Protein AF-A0A5M6IUA4-F1 (afdb_monomer_lite)

Radius of gyration: 14.94 Å; chains: 1; bounding box: 38×28×43 Å

Structure (mmCIF, N/CA/C/O backbone):
data_AF-A0A5M6IUA4-F1
#
_entry.id   AF-A0A5M6IUA4-F1
#
loop_
_atom_site.group_PDB
_atom_site.id
_atom_site.type_symbol
_atom_site.label_atom_id
_atom_site.label_alt_id
_atom_site.label_comp_id
_atom_site.label_asym_id
_atom_site.label_entity_id
_atom_site.label_seq_id
_atom_site.pdbx_PDB_ins_code
_atom_site.Cartn_x
_atom_site.Cartn_y
_atom_site.Cartn_z
_atom_site.occupancy
_atom_site.B_iso_or_equiv
_atom_site.auth_seq_id
_atom_site.auth_comp_id
_atom_site.auth_asym_id
_atom_site.auth_atom_id
_atom_site.pdbx_PDB_model_num
ATOM 1 N N . MET A 1 1 ? -5.956 -18.969 3.214 1.00 54.12 1 MET A N 1
ATOM 2 C CA . MET A 1 1 ? -5.468 -17.679 2.693 1.00 54.12 1 MET A CA 1
ATOM 3 C C . MET A 1 1 ? -6.704 -16.955 2.200 1.00 54.12 1 MET A C 1
ATOM 5 O O . MET A 1 1 ? -7.522 -17.624 1.588 1.00 54.12 1 MET A O 1
ATOM 9 N N . MET A 1 2 ? -6.918 -15.707 2.608 1.00 60.97 2 MET A N 1
ATOM 10 C CA . MET A 1 2 ? -8.056 -14.904 2.146 1.00 60.97 2 MET A CA 1
ATOM 11 C C . MET A 1 2 ? -7.648 -14.278 0.818 1.00 60.97 2 MET A C 1
ATOM 13 O O . MET A 1 2 ? -6.538 -13.746 0.745 1.00 60.97 2 MET A O 1
ATOM 17 N N . ASP A 1 3 ? -8.487 -14.375 -0.208 1.00 72.12 3 ASP A N 1
ATOM 18 C CA . ASP A 1 3 ? -8.209 -13.686 -1.460 1.00 72.12 3 ASP A CA 1
ATOM 19 C C . ASP A 1 3 ? -8.344 -12.171 -1.227 1.00 72.12 3 ASP A C 1
ATOM 21 O O . ASP A 1 3 ? -9.216 -11.734 -0.468 1.00 72.12 3 ASP A O 1
ATOM 25 N N . PRO A 1 4 ? -7.490 -11.330 -1.834 1.00 67.06 4 PRO A N 1
ATOM 26 C CA . PRO A 1 4 ? -7.586 -9.874 -1.690 1.00 67.06 4 PRO A CA 1
ATOM 27 C C . PRO A 1 4 ? -8.951 -9.328 -2.150 1.00 67.06 4 PRO A C 1
ATOM 29 O O . PRO A 1 4 ? -9.382 -8.265 -1.700 1.00 67.06 4 PRO A O 1
ATOM 32 N N . GLU A 1 5 ? -9.671 -10.080 -2.988 1.00 72.50 5 GLU A N 1
ATOM 33 C CA . GLU A 1 5 ? -11.042 -9.781 -3.409 1.00 72.50 5 GLU A CA 1
ATOM 34 C C . GLU A 1 5 ? -12.076 -9.910 -2.278 1.00 72.50 5 GLU A C 1
ATOM 36 O O . GLU A 1 5 ? -13.089 -9.208 -2.295 1.00 72.50 5 GLU A O 1
ATOM 41 N N . ASP A 1 6 ? -11.794 -10.716 -1.252 1.00 80.38 6 ASP A N 1
ATOM 42 C CA . ASP A 1 6 ? -12.681 -10.927 -0.105 1.00 80.38 6 ASP A CA 1
ATOM 43 C C . ASP A 1 6 ? -12.494 -9.874 0.999 1.00 80.38 6 ASP A C 1
ATOM 45 O O . ASP A 1 6 ? -13.247 -9.857 1.979 1.00 80.38 6 ASP A O 1
ATOM 49 N N . LEU A 1 7 ? -11.499 -8.984 0.875 1.00 83.31 7 LEU A N 1
ATOM 50 C CA . LEU A 1 7 ? -11.255 -7.946 1.874 1.00 83.31 7 LEU A CA 1
ATOM 51 C C . LEU A 1 7 ? -12.512 -7.079 2.053 1.00 83.31 7 LEU A C 1
ATOM 53 O O . LEU A 1 7 ? -13.053 -6.594 1.052 1.00 83.31 7 LEU A O 1
ATOM 57 N N . PRO A 1 8 ? -12.964 -6.828 3.298 1.00 90.50 8 PRO A N 1
ATOM 58 C CA . PRO A 1 8 ? -14.152 -6.023 3.586 1.00 90.50 8 PRO A CA 1
ATOM 59 C C . PRO A 1 8 ? -13.885 -4.514 3.433 1.00 90.50 8 PRO A C 1
ATOM 61 O O . PRO A 1 8 ? -14.230 -3.719 4.300 1.00 90.50 8 PRO A O 1
ATOM 64 N N . ILE A 1 9 ? -13.261 -4.138 2.318 1.00 91.00 9 ILE A N 1
ATOM 65 C CA . ILE A 1 9 ? -12.979 -2.772 1.888 1.00 91.00 9 ILE A CA 1
ATOM 66 C C . ILE A 1 9 ? -13.956 -2.334 0.791 1.00 91.00 9 ILE A C 1
ATOM 68 O O . ILE A 1 9 ? -14.626 -3.153 0.151 1.00 91.00 9 ILE A O 1
ATOM 72 N N . SER A 1 10 ? -14.036 -1.031 0.555 1.00 93.38 10 SER A N 1
ATOM 73 C CA . SER A 1 10 ? -14.832 -0.435 -0.506 1.00 93.38 10 SER A CA 1
ATOM 74 C C . SER A 1 10 ? -14.376 -0.914 -1.889 1.00 93.38 10 SER A C 1
ATOM 76 O O . SER A 1 10 ? -13.197 -1.179 -2.133 1.00 93.38 10 SER A O 1
ATOM 78 N N . GLY A 1 11 ? -15.320 -1.007 -2.833 1.00 92.00 11 GLY A N 1
ATOM 79 C CA . GLY A 1 11 ? -15.016 -1.434 -4.204 1.00 92.00 11 GLY A CA 1
ATOM 80 C C . GLY A 1 11 ? -13.980 -0.537 -4.889 1.00 92.00 11 GLY A C 1
ATOM 81 O O . GLY A 1 11 ? -13.092 -1.044 -5.563 1.00 92.00 11 GLY A O 1
ATOM 82 N N . ALA A 1 12 ? -14.038 0.775 -4.637 1.00 92.44 12 ALA A N 1
ATOM 83 C CA . ALA A 1 12 ? -13.068 1.733 -5.162 1.00 92.44 12 ALA A CA 1
ATOM 84 C C . ALA A 1 12 ? -11.652 1.497 -4.608 1.00 92.44 12 ALA A C 1
ATOM 86 O O . ALA A 1 12 ? -10.680 1.557 -5.358 1.00 92.44 12 ALA A O 1
ATOM 87 N N . LEU A 1 13 ? -11.519 1.196 -3.309 1.00 93.50 13 LEU A N 1
ATOM 88 C CA . LEU A 1 13 ? -10.218 0.885 -2.714 1.00 93.50 13 LEU A CA 1
ATOM 89 C C . LEU A 1 13 ? -9.671 -0.454 -3.221 1.00 93.50 13 LEU A C 1
ATOM 91 O O . LEU A 1 13 ? -8.473 -0.571 -3.466 1.00 93.50 13 LEU A O 1
ATOM 95 N N . ARG A 1 14 ? -10.546 -1.440 -3.440 1.00 93.44 14 ARG A N 1
ATOM 96 C CA . ARG A 1 14 ? -10.166 -2.723 -4.040 1.00 93.44 14 ARG A CA 1
ATOM 97 C C . ARG A 1 14 ? -9.650 -2.559 -5.471 1.00 93.44 14 ARG A C 1
ATOM 99 O O . ARG A 1 14 ? -8.610 -3.114 -5.801 1.00 93.44 14 ARG A O 1
ATOM 106 N N . GLU A 1 15 ? -10.338 -1.778 -6.300 1.00 92.56 15 GLU A N 1
ATOM 107 C CA . GLU A 1 15 ? -9.915 -1.485 -7.677 1.00 92.56 15 GLU A CA 1
ATOM 108 C C . GLU A 1 15 ? -8.575 -0.735 -7.715 1.00 92.56 15 GLU A C 1
ATOM 110 O O . GLU A 1 15 ? -7.691 -1.058 -8.512 1.00 92.56 15 GLU A O 1
ATOM 115 N N . ARG A 1 16 ? -8.380 0.215 -6.792 1.00 94.38 16 ARG A N 1
ATOM 116 C CA . ARG A 1 16 ? -7.110 0.931 -6.624 1.00 94.38 16 ARG A CA 1
ATOM 117 C C . ARG A 1 16 ? -5.969 -0.009 -6.220 1.00 94.38 16 ARG A C 1
ATOM 119 O O . ARG A 1 16 ? -4.891 0.073 -6.800 1.00 94.38 16 ARG A O 1
ATOM 126 N N . LEU A 1 17 ? -6.212 -0.924 -5.276 1.00 91.88 17 LEU A N 1
ATOM 127 C CA . LEU A 1 17 ? -5.243 -1.947 -4.869 1.00 91.88 17 LEU A CA 1
ATOM 128 C C . LEU A 1 17 ? -4.884 -2.886 -6.029 1.00 91.88 17 LEU A C 1
ATOM 130 O O . LEU A 1 17 ? -3.706 -3.166 -6.230 1.00 91.88 17 LEU A O 1
ATOM 134 N N . ALA A 1 18 ? -5.874 -3.339 -6.803 1.00 90.69 18 ALA A N 1
ATOM 135 C CA . ALA A 1 18 ? -5.645 -4.187 -7.972 1.00 90.69 18 ALA A CA 1
ATOM 136 C C . ALA A 1 18 ? -4.796 -3.466 -9.033 1.00 90.69 18 ALA A C 1
ATOM 138 O O . ALA A 1 18 ? -3.784 -3.998 -9.474 1.00 90.69 18 ALA A O 1
ATOM 139 N N . THR A 1 19 ? -5.134 -2.212 -9.346 1.00 91.62 19 THR A N 1
ATOM 140 C CA . THR A 1 19 ? -4.370 -1.381 -10.295 1.00 91.62 19 THR A CA 1
ATOM 141 C C . THR A 1 19 ? -2.919 -1.190 -9.843 1.00 91.62 19 THR A C 1
ATOM 143 O O . THR A 1 19 ? -1.992 -1.248 -10.650 1.00 91.62 19 THR A O 1
ATOM 146 N N . TRP A 1 20 ? -2.702 -0.977 -8.543 1.00 92.25 20 TRP A N 1
ATOM 147 C CA . TRP A 1 20 ? -1.361 -0.868 -7.971 1.00 92.25 20 TRP A CA 1
ATOM 148 C C . TRP A 1 20 ? -0.587 -2.196 -8.038 1.00 92.25 20 TRP A C 1
ATOM 150 O O . TRP A 1 20 ? 0.597 -2.198 -8.369 1.00 92.25 20 TRP A O 1
ATOM 160 N N . ALA A 1 21 ? -1.231 -3.340 -7.800 1.00 88.56 21 ALA A N 1
ATOM 161 C CA . ALA A 1 21 ? -0.592 -4.651 -7.946 1.00 88.56 21 ALA A CA 1
ATOM 162 C C . ALA A 1 21 ? -0.205 -4.958 -9.409 1.00 88.56 21 ALA A C 1
ATOM 164 O O . ALA A 1 21 ? 0.894 -5.455 -9.678 1.00 88.56 21 ALA A O 1
ATOM 165 N N . ASP A 1 22 ? -1.064 -4.593 -10.361 1.00 87.50 22 ASP A N 1
ATOM 166 C CA . ASP A 1 22 ? -0.798 -4.742 -11.795 1.00 87.50 22 ASP A CA 1
ATOM 167 C C . ASP A 1 22 ? 0.380 -3.867 -12.250 1.00 87.50 22 ASP A C 1
ATOM 169 O O . ASP A 1 22 ? 1.192 -4.293 -13.072 1.00 87.50 22 ASP A O 1
ATOM 173 N N . GLY A 1 23 ? 0.533 -2.672 -11.668 1.00 83.25 23 GLY A N 1
ATOM 174 C CA . GLY A 1 23 ? 1.642 -1.762 -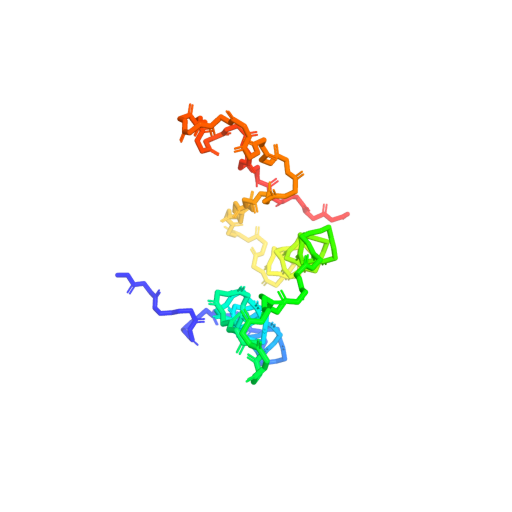11.965 1.00 83.25 23 GLY A CA 1
ATOM 175 C C . GLY A 1 23 ? 3.029 -2.353 -11.678 1.00 83.25 23 GLY A C 1
ATOM 176 O O . GLY A 1 23 ? 3.958 -2.114 -12.446 1.00 83.25 23 GLY A O 1
ATOM 177 N N . TYR A 1 24 ? 3.171 -3.162 -10.623 1.00 79.62 24 TYR A N 1
ATOM 178 C CA . TYR A 1 24 ? 4.417 -3.898 -10.361 1.00 79.62 24 TYR A CA 1
ATOM 179 C C . TYR A 1 24 ? 4.590 -5.073 -11.322 1.00 79.62 24 TYR A C 1
ATOM 181 O O . TYR A 1 24 ? 5.683 -5.327 -11.809 1.00 79.62 24 TYR A O 1
ATOM 189 N N . SER A 1 25 ? 3.505 -5.764 -11.671 1.00 79.44 25 SER A N 1
ATOM 190 C CA . SER A 1 25 ? 3.572 -6.870 -12.636 1.00 79.44 25 SER A CA 1
ATOM 191 C C . SER A 1 25 ? 4.031 -6.408 -14.024 1.00 79.44 25 SER A C 1
ATOM 193 O O . SER A 1 25 ? 4.686 -7.164 -14.730 1.00 79.44 25 SER A O 1
ATOM 195 N N . ALA A 1 26 ? 3.747 -5.160 -14.401 1.00 77.50 26 ALA A N 1
ATOM 196 C CA . ALA A 1 26 ? 4.210 -4.573 -15.656 1.00 77.50 26 ALA A CA 1
ATOM 197 C C . ALA A 1 26 ? 5.680 -4.103 -15.623 1.00 77.50 26 ALA A C 1
ATOM 199 O O . ALA A 1 26 ? 6.260 -3.858 -16.678 1.00 77.50 26 ALA A O 1
ATOM 200 N N . CYS A 1 27 ? 6.310 -3.959 -14.448 1.00 73.06 27 CYS A N 1
ATOM 201 C CA . CYS A 1 27 ? 7.683 -3.442 -14.360 1.00 73.06 27 CYS A CA 1
ATOM 202 C C . CYS A 1 27 ? 8.747 -4.455 -14.815 1.00 73.06 27 CYS A C 1
ATOM 2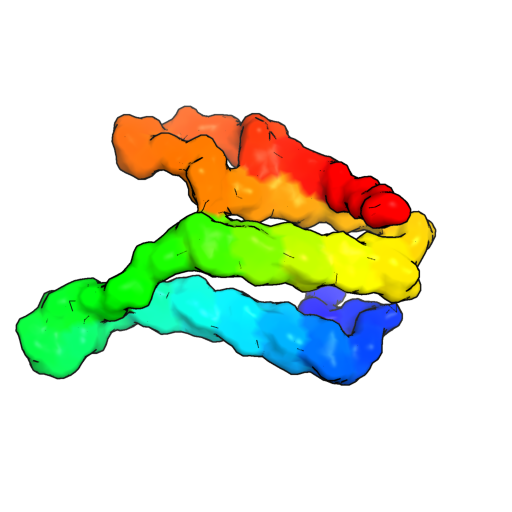04 O O . CYS A 1 27 ? 9.849 -4.068 -15.193 1.00 73.06 27 CYS A O 1
ATOM 206 N N . ILE A 1 28 ? 8.398 -5.744 -14.827 1.00 73.25 28 ILE A N 1
ATOM 207 C CA . ILE A 1 28 ? 9.243 -6.833 -15.339 1.00 73.25 28 ILE A CA 1
ATOM 208 C C . ILE A 1 28 ? 9.126 -7.016 -16.863 1.00 73.25 28 ILE A C 1
ATOM 210 O O . ILE A 1 28 ? 9.873 -7.805 -17.453 1.00 73.25 28 ILE A O 1
ATOM 214 N N . ASP A 1 29 ? 8.208 -6.292 -17.510 1.00 79.31 29 ASP A N 1
ATOM 215 C CA . ASP A 1 29 ? 8.030 -6.331 -18.956 1.00 79.31 29 ASP A CA 1
ATOM 216 C C . ASP A 1 29 ? 9.060 -5.461 -19.688 1.00 79.31 29 ASP A C 1
ATOM 218 O O . ASP A 1 29 ? 9.715 -4.572 -19.137 1.00 79.31 29 ASP A O 1
ATOM 222 N N . HIS A 1 30 ? 9.202 -5.736 -20.984 1.00 79.25 30 HIS A N 1
ATOM 223 C CA . HIS A 1 30 ? 10.069 -4.985 -21.881 1.00 79.25 30 HIS A CA 1
ATOM 224 C C . HIS A 1 30 ? 9.228 -4.284 -22.949 1.00 79.25 30 HIS A C 1
ATOM 226 O O . HIS A 1 30 ? 8.253 -4.834 -23.469 1.00 79.25 30 HIS A O 1
ATOM 232 N N . LEU A 1 31 ? 9.630 -3.069 -23.307 1.00 79.50 31 LEU A N 1
ATOM 233 C CA . LEU A 1 31 ? 9.093 -2.335 -24.443 1.00 79.50 31 LEU A CA 1
ATOM 234 C C . LEU A 1 31 ? 9.415 -3.069 -25.764 1.00 79.50 31 LEU A C 1
ATOM 236 O O . LEU A 1 31 ? 10.311 -3.916 -25.807 1.00 79.50 31 LEU A O 1
ATOM 240 N N . PRO A 1 32 ? 8.729 -2.751 -26.882 1.00 83.00 32 PRO A N 1
ATOM 241 C CA . PRO A 1 32 ? 8.952 -3.424 -28.168 1.00 83.00 32 PRO A CA 1
ATOM 242 C C . PRO A 1 32 ? 10.387 -3.329 -28.710 1.00 83.00 32 PRO A C 1
ATOM 244 O O . PRO A 1 32 ? 10.780 -4.133 -29.553 1.00 83.00 32 PRO A O 1
ATOM 247 N N . ASP A 1 33 ? 11.156 -2.341 -28.252 1.00 85.12 33 ASP A N 1
ATOM 248 C CA . ASP A 1 33 ? 12.570 -2.156 -28.587 1.00 85.12 33 ASP A CA 1
ATOM 249 C C . ASP A 1 33 ? 13.526 -2.958 -27.682 1.00 85.12 33 ASP A C 1
ATOM 251 O O . ASP A 1 33 ? 14.742 -2.898 -27.865 1.00 85.12 33 ASP A O 1
ATOM 255 N N . GLY A 1 34 ? 12.984 -3.732 -26.739 1.00 82.06 34 GLY A N 1
ATOM 256 C CA . GLY A 1 34 ? 13.729 -4.556 -25.795 1.00 82.06 34 GLY A CA 1
ATOM 257 C C . GLY A 1 34 ? 14.279 -3.794 -24.590 1.00 82.06 34 GLY A C 1
ATOM 258 O O . GLY A 1 34 ? 15.019 -4.388 -23.810 1.00 82.06 34 GLY A O 1
ATOM 259 N N . SER A 1 35 ? 13.954 -2.510 -24.420 1.00 82.56 35 SER A N 1
ATOM 260 C CA . SER A 1 35 ? 14.293 -1.772 -23.199 1.00 82.56 35 SER A CA 1
ATOM 261 C C . SER A 1 35 ? 13.311 -2.093 -22.059 1.00 82.56 35 SER A C 1
ATOM 263 O O . SER A 1 35 ? 12.150 -2.408 -22.330 1.00 82.56 35 SER A O 1
ATOM 265 N N . PRO A 1 36 ? 13.741 -2.057 -20.784 1.00 79.00 36 PRO A N 1
ATOM 266 C CA . PRO A 1 36 ? 12.838 -2.282 -19.656 1.00 79.00 36 PRO A CA 1
ATOM 267 C C . PRO A 1 36 ? 11.792 -1.166 -19.565 1.00 79.00 36 PRO A C 1
ATOM 269 O O . PRO A 1 36 ? 12.080 -0.003 -19.870 1.00 79.00 36 PRO A O 1
ATOM 272 N N . VAL A 1 37 ? 10.580 -1.509 -19.125 1.00 81.06 37 VAL A N 1
ATOM 273 C CA . VAL A 1 37 ? 9.555 -0.504 -18.822 1.00 81.06 37 VAL A CA 1
ATOM 274 C C . VAL A 1 37 ? 10.067 0.403 -17.690 1.00 81.06 37 VAL A C 1
ATOM 276 O O . VAL A 1 37 ? 10.518 -0.106 -16.664 1.00 81.06 37 VAL A O 1
ATOM 279 N N . PRO A 1 38 ? 10.019 1.742 -17.839 1.00 79.75 38 PRO A N 1
ATOM 280 C CA . PRO A 1 38 ? 10.401 2.646 -16.763 1.00 79.75 38 PRO A CA 1
ATOM 281 C C . PRO A 1 38 ? 9.533 2.407 -15.525 1.00 79.75 38 PRO A C 1
ATOM 283 O O . PRO A 1 38 ? 8.307 2.500 -15.605 1.00 79.75 38 PRO A O 1
ATOM 286 N N . PHE A 1 39 ? 10.168 2.141 -14.386 1.00 83.88 39 PHE A N 1
ATOM 287 C CA . PHE A 1 39 ? 9.492 1.936 -13.111 1.00 83.88 39 PHE A CA 1
ATOM 288 C C . PHE A 1 39 ? 9.941 2.996 -12.106 1.00 83.88 39 PHE A C 1
ATOM 290 O O . PHE A 1 39 ? 11.126 3.115 -11.802 1.00 83.88 39 PHE A O 1
ATOM 297 N N . ASP A 1 40 ? 8.992 3.799 -11.626 1.00 87.31 40 ASP A N 1
ATOM 298 C CA . ASP A 1 40 ? 9.236 4.785 -10.572 1.00 87.31 40 ASP A CA 1
ATOM 299 C C . ASP A 1 40 ? 8.878 4.166 -9.219 1.00 87.31 40 ASP A C 1
ATOM 301 O O . ASP A 1 40 ? 7.728 4.204 -8.772 1.00 87.31 40 ASP A O 1
ATOM 305 N N . GLU A 1 41 ? 9.882 3.579 -8.572 1.00 86.31 41 GLU A N 1
ATOM 306 C CA . GLU A 1 41 ? 9.740 2.933 -7.265 1.00 86.31 41 GLU A CA 1
ATOM 307 C C . GLU A 1 41 ? 9.265 3.894 -6.178 1.00 86.31 41 GLU A C 1
ATOM 309 O O . GLU A 1 41 ? 8.507 3.505 -5.291 1.00 86.31 41 GLU A O 1
ATOM 314 N N . THR A 1 42 ? 9.669 5.166 -6.251 1.00 88.38 42 THR A N 1
ATOM 315 C CA . THR A 1 42 ? 9.289 6.169 -5.252 1.00 88.38 42 THR A CA 1
ATOM 316 C C . THR A 1 42 ? 7.809 6.509 -5.380 1.00 88.38 42 THR A C 1
ATOM 318 O O . THR A 1 42 ? 7.090 6.534 -4.378 1.00 88.38 42 THR A O 1
ATOM 321 N N . ALA A 1 43 ? 7.325 6.731 -6.605 1.00 89.44 43 ALA A N 1
ATOM 322 C CA . ALA A 1 43 ? 5.905 6.955 -6.859 1.00 89.44 43 ALA A CA 1
ATOM 323 C C . ALA A 1 43 ? 5.069 5.713 -6.512 1.00 89.44 43 ALA A C 1
ATOM 325 O O . ALA A 1 43 ? 4.008 5.836 -5.894 1.00 89.44 43 ALA A O 1
ATOM 326 N N . TYR A 1 44 ? 5.569 4.520 -6.846 1.00 91.12 44 TYR A N 1
ATOM 327 C CA . TYR A 1 44 ? 4.921 3.255 -6.513 1.00 91.12 44 TYR A CA 1
ATOM 328 C C . TYR A 1 44 ? 4.794 3.049 -4.998 1.00 91.12 44 TYR A C 1
ATOM 330 O O . TYR A 1 44 ? 3.717 2.700 -4.509 1.00 91.12 44 TYR A O 1
ATOM 338 N N . ALA A 1 45 ? 5.868 3.305 -4.245 1.00 92.19 45 ALA A N 1
ATOM 339 C CA . ALA A 1 45 ? 5.877 3.189 -2.792 1.00 92.19 45 ALA A CA 1
ATOM 340 C C . ALA A 1 45 ? 4.979 4.240 -2.119 1.00 92.19 45 ALA A C 1
ATOM 342 O O . ALA A 1 45 ? 4.289 3.940 -1.144 1.00 92.19 45 ALA A O 1
ATOM 343 N N . ALA A 1 46 ? 4.937 5.468 -2.641 1.00 92.69 46 ALA A N 1
ATOM 344 C CA . ALA A 1 46 ? 4.044 6.500 -2.121 1.00 92.69 46 ALA A CA 1
ATOM 345 C C . ALA A 1 46 ? 2.564 6.109 -2.290 1.00 92.69 46 ALA A C 1
ATOM 347 O O . ALA A 1 46 ? 1.768 6.258 -1.358 1.00 92.69 46 ALA A O 1
ATOM 348 N N . GLU A 1 47 ? 2.202 5.565 -3.454 1.00 94.38 47 GLU A N 1
ATOM 349 C CA . GLU A 1 47 ? 0.846 5.086 -3.731 1.00 94.38 47 GLU A CA 1
ATOM 350 C C . GLU A 1 47 ? 0.482 3.865 -2.874 1.00 94.38 47 GLU A C 1
ATOM 352 O O . GLU A 1 47 ? -0.603 3.820 -2.289 1.00 94.38 47 GLU A O 1
ATOM 357 N N . GLY A 1 48 ? 1.411 2.917 -2.720 1.00 93.94 48 GLY A N 1
ATOM 358 C CA . GLY A 1 48 ? 1.235 1.741 -1.867 1.00 93.94 48 GLY A CA 1
ATOM 359 C C . GLY A 1 48 ? 0.963 2.111 -0.409 1.00 93.94 48 GLY A C 1
ATOM 360 O O . GLY A 1 48 ? 0.031 1.585 0.207 1.00 93.94 48 GLY A O 1
ATOM 361 N N . LEU A 1 49 ? 1.704 3.085 0.129 1.00 94.00 49 LEU A N 1
ATOM 362 C CA . LEU A 1 49 ? 1.478 3.594 1.481 1.00 94.00 49 LEU A CA 1
ATOM 363 C C . LEU A 1 49 ? 0.104 4.267 1.612 1.00 94.00 49 LEU A C 1
ATOM 365 O O . LEU A 1 49 ? -0.608 4.027 2.589 1.00 94.00 49 LEU A O 1
ATOM 369 N N . ALA A 1 50 ? -0.300 5.073 0.626 1.00 94.81 50 ALA A N 1
ATOM 370 C CA . ALA A 1 50 ? -1.607 5.728 0.628 1.00 94.81 50 ALA A CA 1
ATOM 371 C C . ALA A 1 50 ? -2.767 4.714 0.589 1.00 94.81 50 ALA A C 1
ATOM 373 O O . ALA A 1 50 ? -3.789 4.908 1.254 1.00 94.81 50 ALA A O 1
ATOM 374 N N . ILE A 1 51 ? -2.611 3.614 -0.153 1.00 94.88 51 ILE A N 1
ATOM 375 C CA . ILE A 1 51 ? -3.566 2.499 -0.165 1.00 94.88 51 ILE A CA 1
ATOM 376 C C . ILE A 1 51 ? -3.603 1.818 1.206 1.00 94.88 51 ILE A C 1
ATOM 378 O O . ILE A 1 51 ? -4.686 1.617 1.755 1.00 94.88 51 ILE A O 1
ATOM 382 N N . ALA A 1 52 ? -2.449 1.517 1.802 1.00 94.50 52 ALA A N 1
ATOM 383 C CA . ALA A 1 52 ? -2.384 0.869 3.110 1.00 94.50 52 ALA A CA 1
ATOM 384 C C . ALA A 1 52 ? -3.024 1.726 4.222 1.00 94.50 52 ALA A C 1
ATOM 386 O O . ALA A 1 52 ? -3.749 1.207 5.074 1.00 94.50 52 ALA A O 1
ATOM 387 N N . GLN A 1 53 ? -2.839 3.049 4.177 1.00 94.38 53 GLN A N 1
ATOM 388 C CA . GLN A 1 53 ? -3.520 3.996 5.067 1.00 94.38 53 GLN A CA 1
ATOM 389 C C . GLN A 1 53 ? -5.039 3.984 4.873 1.00 94.38 53 GLN A C 1
ATOM 391 O O . GLN A 1 53 ? -5.781 3.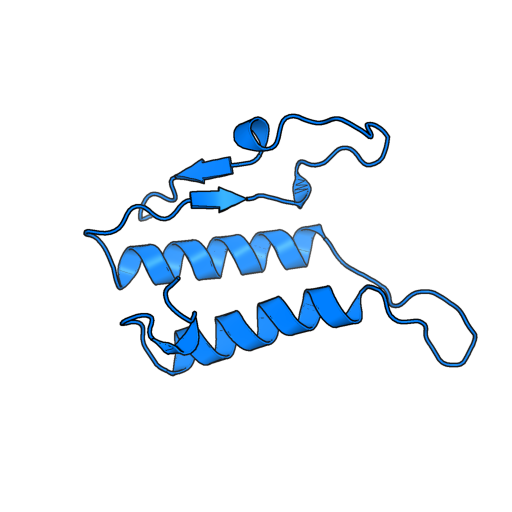967 5.856 1.00 94.38 53 GLN A O 1
ATOM 396 N N . ALA A 1 54 ? -5.517 3.941 3.627 1.00 94.69 54 ALA A N 1
ATOM 397 C CA . ALA A 1 54 ? -6.944 3.836 3.337 1.00 94.69 54 ALA A CA 1
ATOM 398 C C . ALA A 1 54 ? -7.536 2.505 3.838 1.00 94.69 54 ALA A C 1
ATOM 400 O O . ALA A 1 54 ? -8.607 2.505 4.443 1.00 94.69 54 ALA A O 1
ATOM 401 N N . ILE A 1 55 ? -6.811 1.389 3.687 1.00 93.69 55 ILE A N 1
ATOM 402 C CA . ILE A 1 55 ? -7.220 0.086 4.235 1.00 93.69 55 ILE A CA 1
ATOM 403 C C . ILE A 1 55 ? -7.322 0.168 5.760 1.00 93.69 55 ILE A C 1
ATOM 405 O O . ILE A 1 55 ? -8.322 -0.267 6.326 1.00 93.69 55 ILE A O 1
ATOM 409 N N . LYS A 1 56 ? -6.332 0.763 6.441 1.00 93.81 56 LYS A N 1
ATOM 410 C CA . LYS A 1 56 ? -6.367 0.947 7.901 1.00 93.81 56 LYS A CA 1
ATOM 411 C C . LYS A 1 56 ? -7.546 1.820 8.345 1.00 93.81 56 LYS A C 1
ATOM 413 O O . LYS A 1 56 ? -8.134 1.549 9.389 1.00 93.81 56 LYS A O 1
ATOM 418 N N . ALA A 1 57 ? -7.900 2.843 7.566 1.00 92.75 57 ALA A N 1
ATOM 419 C CA . ALA A 1 57 ? -9.042 3.708 7.850 1.00 92.75 57 ALA A CA 1
ATOM 420 C C . ALA A 1 57 ? -10.387 2.970 7.725 1.00 92.75 57 ALA A C 1
ATOM 422 O O . ALA A 1 57 ? -11.275 3.178 8.552 1.00 92.75 57 ALA A O 1
ATOM 423 N N . GLU A 1 58 ? -10.537 2.090 6.731 1.00 94.25 58 GLU A N 1
ATOM 424 C CA . GLU A 1 58 ? -11.744 1.267 6.568 1.00 94.25 58 GLU A CA 1
ATOM 425 C C . GLU A 1 58 ? -11.789 0.077 7.544 1.00 94.25 58 GLU A C 1
ATOM 427 O O . GLU A 1 58 ? -12.868 -0.337 7.971 1.00 94.25 58 GLU A O 1
ATOM 432 N N . LEU A 1 59 ? -10.624 -0.439 7.955 1.00 92.19 59 LEU A N 1
ATOM 433 C CA . LEU A 1 59 ? -10.464 -1.598 8.837 1.00 92.19 59 LEU A CA 1
ATOM 434 C C . LEU A 1 59 ? -9.663 -1.251 10.107 1.00 92.19 59 LEU A C 1
ATOM 436 O O . LEU A 1 59 ? -8.589 -1.809 10.342 1.00 92.19 59 LEU A O 1
ATOM 440 N N . PRO A 1 60 ? -10.180 -0.385 10.999 1.00 90.12 60 PRO A N 1
ATOM 441 C CA . PRO A 1 60 ? -9.423 0.101 12.157 1.00 90.12 60 PRO A CA 1
ATOM 442 C C . PRO A 1 60 ? -9.058 -1.001 13.164 1.00 90.12 60 PRO A C 1
ATOM 444 O O . PRO A 1 60 ? -8.077 -0.871 13.895 1.00 90.12 60 PRO A O 1
ATOM 447 N N . GLY A 1 61 ? -9.830 -2.093 13.203 1.00 91.44 61 GLY A N 1
ATOM 448 C CA . GLY A 1 61 ? -9.555 -3.258 14.051 1.00 91.44 61 GLY A CA 1
ATOM 449 C C . GLY A 1 61 ? -8.495 -4.214 13.496 1.00 91.44 61 GLY A C 1
ATOM 450 O O . GLY A 1 61 ? -8.164 -5.189 14.163 1.00 91.44 61 GLY A O 1
ATOM 451 N N . TRP A 1 62 ? -7.994 -3.972 12.283 1.00 93.00 62 TRP A N 1
ATOM 452 C CA . TRP A 1 62 ? -7.008 -4.824 11.628 1.00 93.00 62 TRP A CA 1
ATOM 453 C C . TRP A 1 62 ? -5.611 -4.228 11.773 1.00 93.00 62 TRP A C 1
ATOM 455 O O . TRP A 1 62 ? -5.420 -3.011 11.719 1.00 93.00 62 TRP A O 1
ATOM 465 N N . THR A 1 63 ? -4.615 -5.094 11.929 1.00 93.75 63 THR A N 1
ATOM 466 C CA . THR A 1 63 ? -3.208 -4.717 11.782 1.00 93.75 63 THR A CA 1
ATOM 467 C C . THR A 1 63 ? -2.877 -4.698 10.296 1.00 93.75 63 THR A C 1
ATOM 469 O O . THR A 1 63 ? -3.015 -5.714 9.618 1.00 93.75 63 THR A O 1
ATOM 472 N N . VAL A 1 64 ? -2.451 -3.541 9.794 1.00 93.06 64 VAL A N 1
ATOM 473 C CA . VAL A 1 64 ? -2.026 -3.365 8.402 1.00 93.06 64 VAL A CA 1
ATOM 474 C C . VAL A 1 64 ? -0.519 -3.172 8.417 1.00 93.06 64 VAL A C 1
ATOM 476 O O . VAL A 1 64 ? -0.045 -2.173 8.947 1.00 93.06 64 VAL A O 1
ATOM 479 N N . ILE A 1 65 ? 0.226 -4.131 7.872 1.00 93.50 65 ILE A N 1
ATOM 480 C CA . ILE A 1 65 ? 1.681 -4.039 7.723 1.00 93.50 65 ILE A CA 1
ATOM 481 C C . ILE A 1 65 ? 1.981 -3.620 6.289 1.00 93.50 65 ILE A C 1
ATOM 483 O O . ILE A 1 65 ? 1.531 -4.275 5.350 1.00 93.50 65 ILE A O 1
ATOM 487 N N . TYR A 1 66 ? 2.723 -2.529 6.129 1.00 93.25 66 TYR A N 1
ATOM 488 C CA . TYR A 1 66 ? 3.172 -2.047 4.831 1.00 93.25 66 TYR A CA 1
ATOM 489 C C . TYR A 1 66 ? 4.655 -2.352 4.641 1.00 93.25 66 TYR A C 1
ATOM 491 O O . TYR A 1 66 ? 5.455 -2.058 5.527 1.00 93.25 66 TYR A O 1
ATOM 499 N N . PHE A 1 67 ? 4.995 -2.939 3.493 1.00 91.50 67 PHE A N 1
ATOM 500 C CA . PHE A 1 67 ? 6.368 -3.156 3.047 1.00 91.50 67 PHE A CA 1
ATOM 501 C C . PHE A 1 67 ? 6.771 -2.020 2.111 1.00 91.50 67 PHE A C 1
ATOM 503 O O . PHE A 1 67 ? 6.180 -1.844 1.047 1.00 91.50 67 PHE A O 1
ATOM 510 N N . ASP A 1 68 ? 7.768 -1.247 2.517 1.00 89.50 68 ASP A N 1
ATOM 511 C CA . ASP A 1 68 ? 8.184 -0.047 1.807 1.00 89.50 68 ASP A CA 1
ATOM 512 C C . ASP A 1 68 ? 9.355 -0.345 0.877 1.00 89.50 68 ASP A C 1
ATOM 514 O O . ASP A 1 68 ? 10.518 -0.314 1.284 1.00 89.50 68 ASP A O 1
ATOM 518 N N . ILE A 1 69 ? 9.023 -0.632 -0.385 1.00 85.25 69 ILE A N 1
ATOM 519 C CA . ILE A 1 69 ? 10.008 -1.005 -1.405 1.00 85.25 69 ILE A CA 1
ATOM 520 C C . ILE A 1 69 ? 11.054 0.090 -1.626 1.00 85.25 69 ILE A C 1
ATOM 522 O O . ILE A 1 69 ? 12.190 -0.219 -1.954 1.00 85.25 69 ILE A O 1
ATOM 526 N N . SER A 1 70 ? 10.708 1.360 -1.376 1.00 86.44 70 SER A N 1
ATOM 527 C CA . SER A 1 70 ? 11.617 2.491 -1.602 1.00 86.44 70 SER A CA 1
ATOM 528 C C . SER A 1 70 ? 12.798 2.532 -0.630 1.00 86.44 70 SER A C 1
ATOM 530 O O . SER A 1 70 ? 13.726 3.317 -0.811 1.00 86.44 70 SER A O 1
ATOM 532 N N . LYS A 1 71 ? 12.757 1.711 0.425 1.00 85.12 71 LYS A N 1
ATOM 533 C CA . LYS A 1 71 ? 13.837 1.574 1.404 1.00 85.12 71 LYS A CA 1
ATOM 534 C C . LYS A 1 71 ? 14.816 0.451 1.071 1.00 85.12 71 LYS A C 1
ATOM 536 O O . LYS A 1 71 ? 15.797 0.309 1.799 1.00 85.12 71 LYS A O 1
ATOM 541 N N . LEU A 1 72 ? 14.544 -0.347 0.038 1.00 85.00 72 LEU A N 1
ATOM 542 C CA . LEU A 1 72 ? 15.443 -1.412 -0.384 1.00 85.00 72 LEU A CA 1
ATOM 543 C C . LEU A 1 72 ? 16.727 -0.831 -0.974 1.00 85.00 72 LEU A C 1
ATOM 545 O O . LEU A 1 72 ? 16.713 0.167 -1.690 1.00 85.00 72 LEU A O 1
ATOM 549 N N . ASP A 1 73 ? 17.841 -1.485 -0.666 1.00 82.19 73 ASP A N 1
ATOM 550 C CA . ASP A 1 73 ? 19.117 -1.252 -1.332 1.00 82.19 73 ASP A CA 1
ATOM 551 C C . ASP A 1 73 ? 19.372 -2.358 -2.363 1.00 82.19 73 ASP A C 1
ATOM 553 O O . ASP A 1 73 ? 19.728 -3.477 -1.995 1.00 82.19 73 ASP A O 1
ATOM 557 N N . ASP A 1 74 ? 19.230 -2.057 -3.654 1.00 76.94 74 ASP A N 1
ATOM 558 C CA . ASP A 1 74 ? 19.459 -3.025 -4.741 1.00 76.94 74 ASP A CA 1
ATOM 559 C C . ASP A 1 74 ? 20.878 -3.623 -4.760 1.00 76.94 74 ASP A C 1
ATOM 561 O O . ASP A 1 74 ? 21.128 -4.624 -5.432 1.00 76.94 74 ASP A O 1
ATOM 565 N N . SER A 1 75 ? 21.836 -3.034 -4.032 1.00 80.88 75 SER A N 1
ATOM 566 C CA . SER A 1 75 ? 23.194 -3.573 -3.908 1.00 80.88 75 SER A CA 1
ATOM 567 C C . SER A 1 75 ? 23.326 -4.716 -2.893 1.00 80.88 75 SER A C 1
ATOM 569 O O . SER A 1 75 ? 24.390 -5.335 -2.813 1.00 80.88 75 SER A O 1
ATOM 571 N N . GLN A 1 76 ? 22.277 -5.002 -2.114 1.00 77.75 76 GLN A N 1
ATOM 572 C CA . GLN A 1 76 ? 22.264 -6.020 -1.063 1.00 77.75 76 GLN A CA 1
ATOM 573 C C . GLN A 1 76 ? 21.265 -7.140 -1.400 1.00 77.75 76 GLN A C 1
ATOM 575 O O . GLN A 1 76 ? 20.052 -6.935 -1.354 1.00 77.75 76 GLN A O 1
ATOM 580 N N . GLU A 1 77 ? 21.772 -8.346 -1.681 1.00 72.19 77 GLU A N 1
ATOM 581 C CA . GLU A 1 77 ? 20.941 -9.51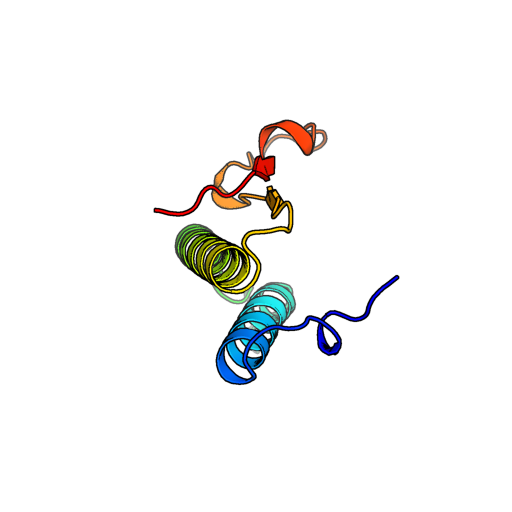3 -2.041 1.00 72.19 77 GLU A CA 1
ATOM 582 C C . GLU A 1 77 ? 20.124 -10.070 -0.858 1.00 72.19 77 GLU A C 1
ATOM 584 O O . GLU A 1 77 ? 18.996 -10.517 -1.048 1.00 72.19 77 GLU A O 1
ATOM 589 N N . ASP A 1 78 ? 20.663 -10.011 0.365 1.00 77.19 78 ASP A N 1
ATOM 590 C CA . ASP A 1 78 ? 20.042 -10.572 1.573 1.00 77.19 78 ASP A CA 1
ATOM 591 C C . ASP A 1 78 ? 19.724 -9.468 2.589 1.00 77.19 78 ASP A C 1
ATOM 593 O O . ASP A 1 78 ? 20.440 -9.265 3.573 1.00 77.19 78 ASP A O 1
ATOM 597 N N . GLN A 1 79 ? 18.627 -8.745 2.356 1.00 82.12 79 GLN A N 1
ATOM 598 C CA . GLN A 1 79 ? 18.116 -7.768 3.315 1.00 82.12 79 GLN A CA 1
ATOM 599 C C . GLN A 1 79 ? 16.962 -8.365 4.137 1.00 82.12 79 GLN A C 1
ATOM 601 O O . GLN A 1 79 ? 16.014 -8.928 3.574 1.00 82.12 79 GLN A O 1
ATOM 606 N N . PRO A 1 80 ? 16.993 -8.266 5.478 1.00 84.88 80 PRO A N 1
ATOM 607 C CA . PRO A 1 80 ? 15.929 -8.798 6.314 1.00 84.88 80 PRO A CA 1
ATOM 608 C C . PRO A 1 80 ? 14.636 -8.012 6.081 1.00 84.88 80 PRO A C 1
ATOM 610 O O . PRO A 1 80 ? 14.504 -6.857 6.471 1.00 84.88 80 PRO A O 1
ATOM 613 N N . ARG A 1 81 ? 13.637 -8.683 5.497 1.00 82.44 81 ARG A N 1
ATOM 614 C CA . ARG A 1 81 ? 12.324 -8.113 5.147 1.00 82.44 81 ARG A CA 1
ATOM 615 C C . ARG A 1 8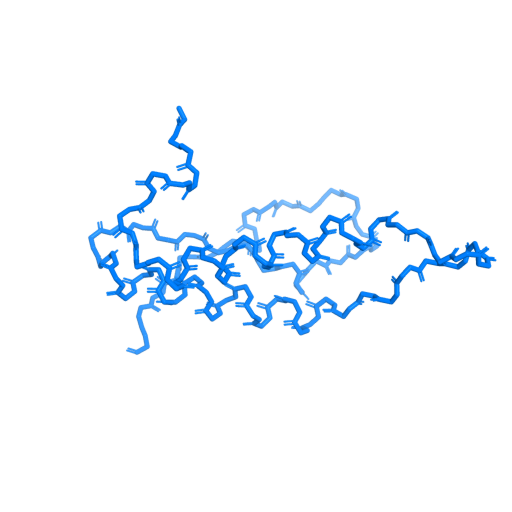1 ? 11.701 -7.242 6.247 1.00 82.44 81 ARG A C 1
ATOM 617 O O . ARG A 1 81 ? 11.123 -6.204 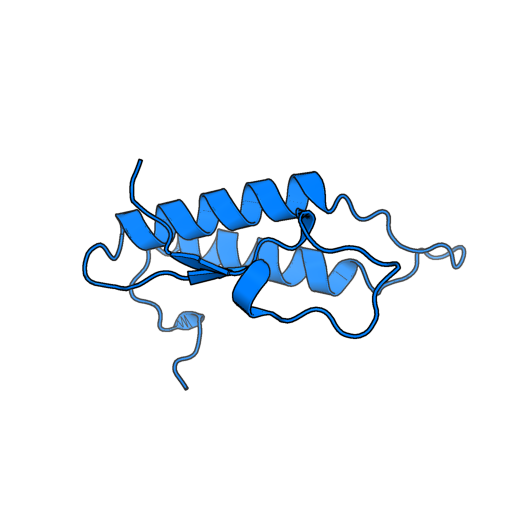5.945 1.00 82.44 81 ARG A O 1
ATOM 624 N N . GLY A 1 82 ? 11.850 -7.647 7.510 1.00 83.81 82 GLY A N 1
ATOM 625 C CA . GLY A 1 82 ? 11.301 -6.934 8.666 1.00 83.81 82 GLY A CA 1
ATOM 626 C C . GLY A 1 82 ? 11.858 -5.523 8.892 1.00 83.81 82 GLY A C 1
ATOM 627 O O . GLY A 1 82 ? 11.242 -4.765 9.630 1.00 83.81 82 GLY A O 1
ATOM 628 N N . GLU A 1 83 ? 12.979 -5.141 8.271 1.00 86.19 83 GLU A N 1
ATOM 629 C CA . GLU A 1 83 ? 13.516 -3.771 8.350 1.00 86.19 83 GLU A CA 1
ATOM 630 C C . GLU A 1 83 ? 12.739 -2.769 7.483 1.00 86.19 83 GLU A C 1
ATOM 632 O O . GLU A 1 83 ? 12.761 -1.564 7.745 1.00 86.19 83 GLU A O 1
ATOM 637 N N . PHE A 1 84 ? 11.998 -3.263 6.489 1.00 88.69 84 PHE A N 1
ATOM 638 C CA . PHE A 1 84 ? 11.229 -2.441 5.550 1.00 88.69 84 PHE A CA 1
ATOM 639 C C . PHE A 1 84 ? 9.721 -2.541 5.781 1.00 88.69 84 PHE A C 1
ATOM 641 O O . PHE A 1 84 ? 8.947 -1.870 5.100 1.00 88.69 84 PHE A O 1
ATOM 648 N N . GLU A 1 85 ? 9.303 -3.357 6.749 1.00 92.50 85 GLU A N 1
ATOM 649 C CA . GLU A 1 85 ? 7.911 -3.503 7.153 1.00 92.50 85 GLU A CA 1
ATOM 650 C C . GLU A 1 85 ? 7.602 -2.652 8.379 1.00 92.50 85 GLU A C 1
ATOM 652 O O . GLU A 1 85 ? 8.346 -2.631 9.359 1.00 92.50 85 GLU A O 1
ATOM 657 N N . TYR A 1 86 ? 6.465 -1.966 8.357 1.00 92.00 86 TYR A N 1
ATOM 658 C CA . TYR A 1 86 ? 5.953 -1.271 9.531 1.00 92.00 86 TYR A CA 1
ATOM 659 C C . TYR A 1 86 ? 4.432 -1.316 9.583 1.00 92.00 86 TYR A C 1
ATOM 661 O O . TYR A 1 86 ? 3.754 -1.377 8.556 1.00 92.00 86 TYR A O 1
ATOM 669 N N . GLU A 1 87 ? 3.882 -1.290 10.799 1.00 93.69 87 GLU A N 1
ATOM 670 C CA . GLU A 1 87 ? 2.441 -1.133 10.966 1.00 93.69 87 GLU A CA 1
ATOM 671 C C . GLU A 1 87 ? 2.021 0.273 10.537 1.00 93.69 87 GLU A C 1
ATOM 673 O O . GLU A 1 87 ? 2.568 1.280 10.991 1.00 93.69 87 GLU A O 1
ATOM 678 N N . VAL A 1 88 ? 1.010 0.330 9.678 1.00 92.56 88 VAL A N 1
ATOM 679 C CA . VAL A 1 88 ? 0.376 1.572 9.270 1.00 92.56 88 VAL A CA 1
ATOM 680 C C . VAL A 1 88 ? -0.542 2.048 10.384 1.00 92.56 88 VAL A C 1
ATOM 682 O O . VAL A 1 88 ? -1.532 1.401 10.742 1.00 92.56 88 VAL A O 1
ATOM 685 N N . THR A 1 89 ? -0.221 3.220 10.915 1.00 84.56 89 THR A N 1
ATOM 686 C CA . THR A 1 89 ? -1.091 3.949 11.831 1.00 84.56 89 THR A CA 1
ATOM 687 C C . THR A 1 89 ? -2.027 4.862 11.038 1.00 84.56 89 THR A C 1
ATOM 689 O O . THR A 1 89 ? -1.631 5.374 9.987 1.00 84.56 89 THR A O 1
ATOM 692 N N . PRO A 1 90 ? -3.261 5.096 11.516 1.00 66.31 90 PRO A N 1
ATOM 693 C CA . PRO A 1 90 ? -4.099 6.136 10.939 1.00 66.31 90 PRO A CA 1
ATOM 694 C C . PRO A 1 90 ? -3.406 7.511 11.052 1.00 66.31 90 PRO A C 1
ATOM 696 O O . PRO A 1 90 ? -2.621 7.702 11.988 1.00 66.31 90 PRO A O 1
ATOM 699 N N . PRO A 1 91 ? -3.655 8.430 10.101 1.00 59.72 91 PRO A N 1
ATOM 700 C CA . PRO A 1 91 ? -3.168 9.807 10.176 1.00 59.72 91 PRO A CA 1
ATOM 701 C C . PRO A 1 91 ? -3.777 10.592 11.347 1.00 59.72 91 PRO A C 1
ATOM 703 O O . PRO A 1 91 ? -4.896 10.243 11.796 1.00 59.72 91 PRO A O 1
#

Sequence (91 aa):
MMDPEDLPISGALRERLATWADGYSACIDHLPDGSPVPFDETAYAAEGLAIAQAIKAELPGWTVIYFDISKLDDSQEDQPRGEFEYEVTPP

pLDDT: mean 85.76, std 8.66, range [54.12, 94.88]

Organism: NCBI:txid504468

Secondary structure (DSSP, 8-state):
---GGGSSS-HHHHHHHHHHHHHHHTTT-B-TTSPBPP--HHHHHHHHHHHHHHHHHH-TTS--EEE-GGG--TT-S---GGGSEEEPPP-

Foldseek 3Di:
DDDLVNQPADPVLSVLVVVLVVLVVQQCDADPVRHGDDDDLVVSQVSQLVSLLRSCVSVVVDWRKGFRPVPDDPVDPDDDSVVRIDTDDHD